Protein AF-A0A9W8N9W5-F1 (afdb_monomer_lite)

Organism: NCBI:txid114810

Sequence (173 aa):
MSYTADGTVVLGGDAATVVEGLRWKDEATDAEVALPEALTVDEAAALSQTWNPSWKAISLASPRIRFAVTKRIFQLTGQLVPDHQFESITTVQTLLHVLKKPPKPATLTQEIQKRHPELLDLPNVTVAPKRLTRGDKEVALGRFKLMQKEFKKRDIPAQGHGWTRKGKEMLEG

Radius of gyration: 31.52 Å; chains: 1; bounding box: 69×59×82 Å

Foldseek 3Di:
DDADPVR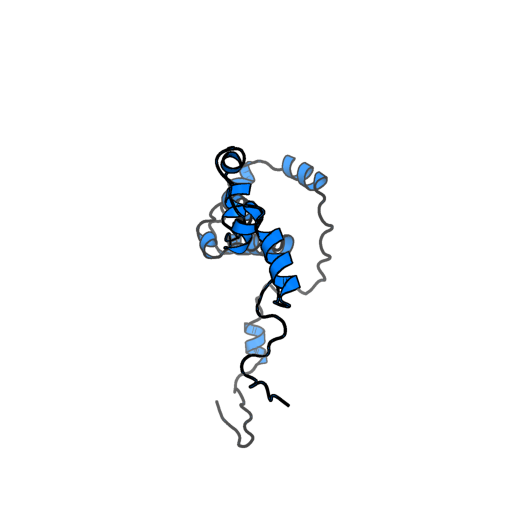DDDDPDDVVVVVVVVDDPPPPDPPVPPQPDPQDPVNVVVVVVVDDPCQQADFPQDLVSLVVVQVVCCVNPVDHDDPVCSNVRTTNNSVVVSRPDPPDDPDPVVVCVPPPVVQVVDPPHDDDPDDQDPLNVCVVVVVLVVVVVVCVVVVHDSDDRPPDDPDDDPPDD

Secondary structure (DSSP, 8-state):
-EE-TT--EE--S-HHHHHHHHS-TT--------------HHHHHHHHHHS-GGGGG-B--SHHHHHHHHHHHHHHH--PPPHHHHTT--BHHHHHHHHHSPPPPSSHHHHHHHH-THHHH-TT----SS---HHHHHHHTTTHHHHHHHHHHTT--SSTTTT--TT------

Structure (mmCIF, N/CA/C/O backbone):
data_AF-A0A9W8N9W5-F1
#
_entry.id   AF-A0A9W8N9W5-F1
#
loop_
_atom_site.group_PDB
_atom_site.id
_atom_site.type_symbol
_atom_site.label_atom_id
_atom_site.label_alt_id
_atom_site.label_comp_id
_atom_site.label_asym_id
_atom_site.label_entity_id
_atom_site.label_seq_id
_atom_site.pdbx_PDB_ins_code
_atom_site.Cartn_x
_atom_site.Cartn_y
_atom_site.Cartn_z
_atom_site.occupancy
_atom_site.B_iso_or_equiv
_atom_site.auth_seq_id
_atom_site.auth_comp_id
_atom_site.auth_asym_id
_atom_site.auth_atom_id
_atom_site.pdbx_PDB_model_num
ATOM 1 N N . MET A 1 1 ? -38.327 -35.180 0.225 1.00 47.47 1 MET A N 1
ATOM 2 C CA . MET A 1 1 ? -37.848 -34.851 -1.132 1.00 47.47 1 MET A CA 1
ATOM 3 C C . MET A 1 1 ? -38.451 -35.892 -2.055 1.00 47.47 1 MET A C 1
ATOM 5 O O . MET A 1 1 ? -38.119 -37.060 -1.908 1.00 47.47 1 MET A O 1
ATOM 9 N N . SER A 1 2 ? -39.419 -35.514 -2.882 1.00 50.72 2 SER A N 1
ATOM 10 C CA . SER A 1 2 ? -40.089 -36.429 -3.812 1.00 50.72 2 SER A CA 1
ATOM 11 C C . SER A 1 2 ? -39.942 -35.891 -5.230 1.00 50.72 2 SER A C 1
ATOM 13 O O . SER A 1 2 ? -40.068 -34.689 -5.458 1.00 50.72 2 SER A O 1
ATOM 15 N N . TYR A 1 3 ? -39.632 -36.788 -6.162 1.00 41.25 3 TYR A N 1
ATOM 16 C CA . TYR A 1 3 ? -39.513 -36.486 -7.584 1.00 41.25 3 TYR A CA 1
ATOM 17 C C . TYR A 1 3 ? -40.835 -36.829 -8.266 1.00 41.25 3 TYR A C 1
ATOM 19 O O . TYR A 1 3 ? -41.374 -37.915 -8.047 1.00 41.25 3 TYR A O 1
ATOM 27 N N . THR A 1 4 ? -41.352 -35.918 -9.084 1.00 61.84 4 THR A N 1
ATOM 28 C CA . THR A 1 4 ? -42.407 -36.250 -10.051 1.00 61.84 4 THR A CA 1
ATOM 29 C C . THR A 1 4 ? -41.767 -36.546 -11.409 1.00 61.84 4 THR A C 1
ATOM 31 O O . THR A 1 4 ? -40.634 -36.130 -11.666 1.00 61.84 4 THR A O 1
ATOM 34 N N . ALA A 1 5 ? -42.460 -37.318 -12.251 1.00 55.81 5 ALA A N 1
ATOM 35 C CA . ALA A 1 5 ? -41.937 -37.872 -13.506 1.00 55.81 5 ALA A CA 1
ATOM 36 C C . ALA A 1 5 ? -41.445 -36.818 -14.526 1.00 55.81 5 ALA A C 1
ATOM 38 O O . ALA A 1 5 ? -40.729 -37.177 -15.455 1.00 55.81 5 ALA A O 1
ATOM 39 N N . ASP A 1 6 ? -41.743 -35.535 -14.303 1.00 62.66 6 ASP A N 1
ATOM 40 C CA . ASP A 1 6 ? -41.317 -34.403 -15.137 1.00 62.66 6 ASP A CA 1
ATOM 41 C C . ASP A 1 6 ? -40.036 -33.703 -14.634 1.00 62.66 6 ASP A C 1
ATOM 43 O O . ASP A 1 6 ? -39.674 -32.628 -15.107 1.00 62.66 6 ASP A O 1
ATOM 47 N N . GLY A 1 7 ? -39.325 -34.284 -13.660 1.00 62.88 7 GLY A N 1
ATOM 48 C CA . GLY A 1 7 ? -38.029 -33.768 -13.193 1.00 62.88 7 GLY A CA 1
ATOM 49 C C . GLY A 1 7 ? -38.108 -32.495 -12.339 1.00 62.88 7 GLY A C 1
ATOM 50 O O . GLY A 1 7 ? -37.077 -31.920 -11.990 1.00 62.88 7 GLY A O 1
ATOM 51 N N . THR A 1 8 ? -39.308 -32.060 -11.954 1.00 57.62 8 THR A N 1
ATOM 52 C CA . THR A 1 8 ? -39.513 -30.944 -11.026 1.00 57.62 8 THR A CA 1
ATOM 53 C C . THR A 1 8 ? -39.368 -31.415 -9.577 1.00 57.62 8 THR A C 1
ATOM 55 O O . THR A 1 8 ? -40.049 -32.332 -9.106 1.00 57.62 8 THR A O 1
ATOM 58 N N . VAL A 1 9 ? -38.435 -30.788 -8.855 1.00 55.12 9 VAL A N 1
ATOM 59 C CA . VAL A 1 9 ? -38.173 -31.056 -7.436 1.00 55.12 9 VAL A CA 1
ATOM 60 C C . VAL A 1 9 ? -39.093 -30.179 -6.595 1.00 55.12 9 VAL A C 1
ATOM 62 O O . VAL A 1 9 ? -38.913 -28.965 -6.532 1.00 55.12 9 VAL A O 1
ATOM 65 N N . VAL A 1 10 ? -40.069 -30.795 -5.926 1.00 61.00 10 VAL A N 1
ATOM 66 C CA . VAL A 1 10 ? -40.948 -30.103 -4.975 1.00 61.00 10 VAL A CA 1
ATOM 67 C C . VAL A 1 10 ? -40.368 -30.267 -3.569 1.00 61.00 10 VAL A C 1
ATOM 69 O O . VAL A 1 10 ? -40.299 -31.369 -3.016 1.00 61.00 10 VAL A O 1
ATOM 72 N N . LEU A 1 11 ? -39.904 -29.160 -2.988 1.00 62.59 11 LEU A N 1
ATOM 73 C CA . LEU A 1 11 ? -39.495 -29.099 -1.586 1.00 62.59 11 LEU A CA 1
ATOM 74 C C . LEU A 1 11 ? -40.760 -28.939 -0.730 1.00 62.59 11 LEU A C 1
ATOM 76 O O . LEU A 1 11 ? -41.458 -27.940 -0.838 1.00 62.59 11 LEU A O 1
ATOM 80 N N . GLY A 1 12 ? -41.072 -29.937 0.101 1.00 61.34 12 GLY A N 1
ATOM 81 C CA . GLY A 1 12 ? -42.282 -29.989 0.939 1.00 61.34 12 GLY A CA 1
ATOM 82 C C . GLY A 1 12 ? -42.252 -29.084 2.175 1.00 61.34 12 GLY A C 1
ATOM 83 O O . GLY A 1 12 ? -42.702 -29.502 3.236 1.00 61.34 12 GLY A O 1
ATOM 84 N N . GLY A 1 13 ? -41.673 -27.890 2.061 1.00 67.12 13 GLY A N 1
ATOM 85 C CA . GLY A 1 13 ? -41.654 -26.877 3.112 1.00 67.12 13 GLY A CA 1
ATOM 86 C C . GLY A 1 13 ? -42.248 -25.576 2.591 1.00 67.12 13 GLY A C 1
ATOM 87 O O . GLY A 1 13 ? -42.049 -25.232 1.427 1.00 67.12 13 GLY A O 1
ATOM 88 N N . ASP A 1 14 ? -42.979 -24.863 3.445 1.00 71.06 14 ASP A N 1
ATOM 89 C CA . ASP A 1 14 ? -43.516 -23.550 3.105 1.00 71.06 14 ASP A CA 1
ATOM 90 C C . ASP A 1 14 ? -42.360 -22.555 2.946 1.00 71.06 14 ASP A C 1
ATOM 92 O O . ASP A 1 14 ? -41.788 -22.061 3.923 1.00 71.06 14 ASP A O 1
ATOM 96 N N . ALA A 1 15 ? -41.983 -22.299 1.694 1.00 68.25 15 ALA A N 1
ATOM 97 C CA . ALA A 1 15 ? -40.893 -21.402 1.343 1.00 68.25 15 ALA A CA 1
ATOM 98 C C . ALA A 1 15 ? -41.088 -20.002 1.943 1.00 68.25 15 ALA A C 1
ATOM 100 O O . ALA A 1 15 ? -40.098 -19.358 2.285 1.00 68.25 15 ALA A O 1
ATOM 101 N N . ALA A 1 16 ? -42.336 -19.560 2.143 1.00 73.12 16 ALA A N 1
ATOM 102 C CA . ALA A 1 16 ? -42.629 -18.268 2.750 1.00 73.12 16 ALA A CA 1
ATOM 103 C C . ALA A 1 16 ? -42.115 -18.200 4.196 1.00 73.12 16 ALA A C 1
ATOM 105 O O . ALA A 1 16 ? -41.419 -17.255 4.554 1.00 73.12 16 ALA A O 1
ATOM 106 N N . THR A 1 17 ? -42.343 -19.246 4.996 1.00 73.88 17 THR A N 1
ATOM 107 C CA . THR A 1 17 ? -41.874 -19.300 6.394 1.00 73.88 17 THR A CA 1
ATOM 108 C C . THR A 1 17 ? -40.353 -19.339 6.520 1.00 73.88 17 THR A C 1
ATOM 110 O O . THR A 1 17 ? -39.790 -18.746 7.439 1.00 73.88 17 THR A O 1
ATOM 113 N N . VAL A 1 18 ? -39.662 -19.999 5.586 1.00 70.62 18 VAL A N 1
ATOM 114 C CA . VAL A 1 18 ? -38.191 -20.048 5.568 1.00 70.62 18 VAL A CA 1
ATOM 115 C C . VAL A 1 18 ? -37.618 -18.688 5.177 1.00 70.62 18 VAL A C 1
ATOM 117 O O . VAL A 1 18 ? -36.665 -18.224 5.798 1.00 70.62 18 VAL A O 1
ATOM 120 N N . VAL A 1 19 ? -38.223 -18.023 4.190 1.00 74.69 19 VAL A N 1
ATOM 121 C CA . VAL A 1 19 ? -37.858 -16.657 3.784 1.00 74.69 19 VAL A CA 1
ATOM 122 C C . VAL A 1 19 ? -38.111 -15.665 4.921 1.00 74.69 19 VAL A C 1
ATOM 124 O O . VAL A 1 19 ? -37.291 -14.783 5.163 1.00 74.69 19 VAL A O 1
ATOM 127 N N . GLU A 1 20 ? -39.193 -15.839 5.673 1.00 72.25 20 GLU A N 1
ATOM 128 C CA . GLU A 1 20 ? -39.528 -14.988 6.812 1.00 72.25 20 GLU A CA 1
ATOM 129 C C . GLU A 1 20 ? -38.623 -15.241 8.029 1.00 72.25 20 GLU A C 1
ATOM 131 O O . GLU A 1 20 ? -38.230 -14.297 8.707 1.00 72.25 20 GLU A O 1
ATOM 136 N N . GLY A 1 21 ? -38.180 -16.482 8.254 1.00 72.50 21 GLY A N 1
ATOM 137 C CA . GLY A 1 21 ? -37.159 -16.807 9.259 1.00 72.50 21 GLY A CA 1
ATOM 138 C C . GLY A 1 21 ? -35.744 -16.335 8.893 1.00 72.50 21 GLY A C 1
ATOM 139 O O . GLY A 1 21 ? -34.912 -16.143 9.780 1.00 72.50 21 GLY A O 1
ATOM 140 N N . LEU A 1 22 ? -35.468 -16.128 7.600 1.00 69.19 22 LEU A N 1
ATOM 141 C CA . LEU A 1 22 ? -34.217 -15.550 7.095 1.00 69.19 22 LEU A CA 1
ATOM 142 C C . LEU A 1 22 ? -34.199 -14.015 7.163 1.00 69.19 22 LEU A C 1
ATOM 144 O O . LEU A 1 22 ? -33.124 -13.420 7.053 1.00 69.19 22 LEU A O 1
ATOM 148 N N . ARG A 1 23 ? -35.352 -13.366 7.375 1.00 62.00 23 ARG A N 1
ATOM 149 C CA . ARG A 1 23 ? -35.418 -11.919 7.598 1.00 62.00 23 ARG A CA 1
ATOM 150 C C . ARG A 1 23 ? -34.902 -11.582 8.991 1.00 62.00 23 ARG A C 1
ATOM 152 O O . ARG A 1 23 ? -35.501 -11.901 10.017 1.00 62.00 23 ARG A O 1
ATOM 159 N N . TRP A 1 24 ? -33.754 -10.914 9.028 1.00 62.09 24 TRP A N 1
ATOM 160 C CA . TRP A 1 24 ? -33.182 -10.391 10.261 1.00 62.09 24 TRP A CA 1
ATOM 161 C C . TRP A 1 24 ? -34.101 -9.295 10.818 1.00 62.09 24 TRP A C 1
ATOM 163 O O . TRP A 1 24 ? -34.472 -8.372 10.102 1.00 62.09 24 TRP A O 1
ATOM 173 N N . LYS A 1 25 ? -34.437 -9.361 12.112 1.00 54.31 25 LYS A N 1
ATOM 174 C CA . LYS A 1 25 ? -35.434 -8.503 12.794 1.00 54.31 25 LYS A CA 1
ATOM 175 C C . LYS A 1 25 ? -35.125 -6.987 12.808 1.00 54.31 25 LYS A C 1
ATOM 177 O O . LYS A 1 25 ? -35.936 -6.214 13.302 1.00 54.31 25 LYS A O 1
ATOM 182 N N . ASP A 1 26 ? -33.995 -6.573 12.238 1.00 54.59 26 ASP A N 1
ATOM 183 C CA . ASP A 1 26 ? -33.576 -5.172 12.085 1.00 54.59 26 ASP A CA 1
ATOM 184 C C . ASP A 1 26 ? -33.647 -4.690 10.622 1.00 54.59 26 ASP A C 1
ATOM 186 O O . ASP A 1 26 ? -33.026 -3.684 10.277 1.00 54.59 26 ASP A O 1
ATOM 190 N N . GLU A 1 27 ? -34.397 -5.370 9.747 1.00 45.44 27 GLU A N 1
ATOM 191 C CA . GLU A 1 27 ? -34.915 -4.756 8.514 1.00 45.44 27 GLU A CA 1
ATOM 192 C C . GLU A 1 27 ? -35.979 -3.712 8.905 1.00 45.44 27 GLU A C 1
ATOM 194 O O . GLU A 1 27 ? -37.183 -3.864 8.701 1.00 45.44 27 GLU A O 1
ATOM 199 N N . ALA A 1 28 ? -35.525 -2.633 9.548 1.00 44.44 28 ALA A N 1
ATOM 200 C CA . ALA A 1 28 ? -36.234 -1.375 9.487 1.00 44.44 28 ALA A CA 1
ATOM 201 C C . ALA A 1 28 ? -36.350 -1.048 7.998 1.00 44.44 28 ALA A C 1
ATOM 203 O O . ALA A 1 28 ? -35.327 -0.885 7.337 1.00 44.44 28 ALA A O 1
ATOM 204 N N . THR A 1 29 ? -37.593 -1.070 7.509 1.00 39.31 29 THR A N 1
ATOM 205 C CA . THR A 1 29 ? -38.104 -0.395 6.312 1.00 39.31 29 THR A CA 1
ATOM 206 C C . THR A 1 29 ? -37.030 0.343 5.525 1.00 39.31 29 THR A C 1
ATOM 208 O O . THR A 1 29 ? -36.439 1.277 6.073 1.00 39.31 29 THR A O 1
ATOM 211 N N . ASP A 1 30 ? -36.860 -0.024 4.252 1.00 40.59 30 ASP A N 1
ATOM 212 C CA . ASP A 1 30 ? -36.164 0.749 3.219 1.00 40.59 30 ASP A CA 1
ATOM 213 C C . ASP A 1 30 ? -36.800 2.148 3.081 1.00 40.59 30 ASP A C 1
ATOM 215 O O . ASP A 1 30 ? -37.469 2.483 2.108 1.00 40.59 30 ASP A O 1
ATOM 219 N N . ALA A 1 31 ? -36.640 2.984 4.100 1.00 40.84 31 ALA A N 1
ATOM 220 C CA . ALA A 1 31 ? -36.620 4.411 3.934 1.00 40.84 31 ALA A CA 1
ATOM 221 C C . ALA A 1 31 ? -35.339 4.664 3.155 1.00 40.84 31 ALA A C 1
ATOM 223 O O . ALA A 1 31 ? -34.259 4.302 3.624 1.00 40.84 31 ALA A O 1
ATOM 224 N N . GLU A 1 32 ? -35.466 5.226 1.957 1.00 41.88 32 GLU A N 1
ATOM 225 C CA . GLU A 1 32 ? -34.359 5.804 1.209 1.00 41.88 32 GLU A CA 1
ATOM 226 C C . GLU A 1 32 ? -33.564 6.703 2.162 1.00 41.88 32 GLU A C 1
ATOM 228 O O . GLU A 1 32 ? -33.924 7.850 2.431 1.00 41.88 32 GLU A O 1
ATOM 233 N N . VAL A 1 33 ? -32.503 6.154 2.756 1.00 45.56 33 VAL A N 1
ATOM 234 C CA . VAL A 1 33 ? -31.590 6.923 3.586 1.00 45.56 33 VAL A CA 1
ATOM 235 C C . VAL A 1 33 ? -30.814 7.756 2.590 1.00 45.56 33 VAL A C 1
ATOM 237 O O . VAL A 1 33 ? -29.842 7.279 2.003 1.00 45.56 33 VAL A O 1
ATOM 240 N N . ALA A 1 34 ? -31.302 8.975 2.357 1.00 43.41 34 ALA A N 1
ATOM 241 C CA . ALA A 1 34 ? -30.566 10.027 1.684 1.00 43.41 34 ALA A CA 1
ATOM 242 C C . ALA A 1 34 ? -29.114 9.946 2.163 1.00 43.41 34 ALA A C 1
ATOM 244 O O . ALA A 1 34 ? -28.845 10.018 3.369 1.00 43.41 34 ALA A O 1
ATOM 245 N N . LEU A 1 35 ? -28.200 9.672 1.227 1.00 49.69 35 LEU A N 1
ATOM 246 C CA . LEU A 1 35 ? -26.776 9.611 1.526 1.00 49.69 35 LEU A CA 1
ATOM 247 C C . LEU A 1 35 ? -26.431 10.910 2.262 1.00 49.69 35 LEU A C 1
ATOM 249 O O . LEU A 1 35 ? -26.769 11.979 1.748 1.00 49.69 35 LEU A O 1
ATOM 253 N N . PRO A 1 36 ? -25.841 10.841 3.468 1.00 57.81 36 PRO A N 1
ATOM 254 C CA . PRO A 1 36 ? -25.501 12.049 4.196 1.00 57.81 36 PRO A CA 1
ATOM 255 C C . PRO A 1 36 ? -24.613 12.906 3.297 1.00 57.81 36 PRO A C 1
ATOM 257 O O . PRO A 1 36 ? -23.711 12.372 2.642 1.00 57.81 36 PRO A O 1
ATOM 260 N N . GLU A 1 37 ? -24.892 14.211 3.247 1.00 63.47 37 GLU A N 1
ATOM 261 C CA . GLU A 1 37 ? -24.010 15.182 2.605 1.00 63.47 37 GLU A CA 1
ATOM 262 C C . GLU A 1 37 ? -22.574 14.876 3.037 1.00 63.47 37 GLU A C 1
ATOM 264 O O . GLU A 1 37 ? -22.290 14.674 4.222 1.00 63.47 37 GLU A O 1
ATOM 269 N N . ALA A 1 38 ? -21.690 14.704 2.055 1.00 72.94 38 ALA A N 1
ATOM 270 C CA . ALA A 1 38 ? -20.322 14.300 2.316 1.00 72.94 38 ALA A CA 1
ATOM 271 C C . ALA A 1 38 ? -19.662 15.360 3.206 1.00 72.94 38 ALA A C 1
ATOM 273 O O . ALA A 1 38 ? -19.448 16.488 2.769 1.00 72.94 38 ALA A O 1
ATOM 274 N N . LEU A 1 39 ? -19.358 14.981 4.449 1.00 84.00 39 LEU A N 1
ATOM 275 C CA . LEU A 1 39 ? -18.716 15.853 5.428 1.00 84.00 39 LEU A CA 1
ATOM 276 C C . LEU A 1 39 ? -17.415 16.409 4.836 1.00 84.00 39 LEU A C 1
ATOM 278 O O . LEU A 1 39 ? -16.551 15.637 4.401 1.00 84.00 39 LEU A O 1
ATOM 282 N N . THR A 1 40 ? -17.266 17.733 4.814 1.00 89.56 40 THR A N 1
ATOM 283 C CA . THR A 1 40 ? -16.044 18.352 4.285 1.00 89.56 40 THR A CA 1
ATOM 284 C C . THR A 1 40 ? -14.879 18.180 5.266 1.00 89.56 40 THR A C 1
ATOM 286 O O . THR A 1 40 ? -15.062 17.907 6.456 1.00 89.56 40 THR A O 1
ATOM 289 N N . VAL A 1 41 ? -13.639 18.309 4.778 1.00 88.38 41 VAL A N 1
ATOM 290 C CA . VAL A 1 41 ? -12.436 18.125 5.616 1.00 88.38 41 VAL A CA 1
ATOM 291 C C . VAL A 1 41 ? -12.387 19.151 6.754 1.00 88.38 41 VAL A C 1
ATOM 293 O O . VAL A 1 41 ? -12.013 18.804 7.876 1.00 88.38 41 VAL A O 1
ATOM 296 N N . ASP A 1 42 ? -12.814 20.384 6.482 1.00 89.06 42 ASP A N 1
ATOM 297 C CA . ASP A 1 42 ? -12.804 21.482 7.451 1.00 89.06 42 ASP A CA 1
ATOM 298 C C . ASP A 1 42 ? -13.855 21.275 8.552 1.00 89.06 42 ASP A C 1
ATOM 300 O O . ASP A 1 42 ? -13.560 21.431 9.740 1.00 89.06 42 ASP A O 1
ATOM 304 N N . GLU A 1 43 ? -15.055 20.820 8.184 1.00 90.12 43 GLU A N 1
ATOM 305 C CA . GLU A 1 43 ? -16.106 20.444 9.138 1.00 90.12 43 GLU A CA 1
ATOM 306 C C . GLU A 1 43 ? -15.681 19.261 10.015 1.00 90.12 43 GLU A C 1
ATOM 308 O O . GLU A 1 43 ? -15.858 19.285 11.236 1.00 90.12 43 GLU A O 1
ATOM 313 N N . ALA A 1 44 ? -15.057 18.239 9.420 1.00 87.88 44 ALA A N 1
ATOM 314 C CA . ALA A 1 44 ? -14.530 17.095 10.155 1.00 87.88 44 ALA A CA 1
ATOM 315 C C . ALA A 1 44 ? -13.439 17.509 11.157 1.00 87.88 44 ALA A C 1
ATOM 317 O O . ALA A 1 44 ? -13.406 17.011 12.289 1.00 87.88 44 ALA A O 1
ATOM 318 N N . ALA A 1 45 ? -12.564 18.442 10.769 1.00 87.94 45 ALA A N 1
ATOM 319 C CA . ALA A 1 45 ? -11.535 18.983 11.647 1.00 87.94 45 ALA A CA 1
ATOM 320 C C . ALA A 1 45 ? -12.153 19.743 12.830 1.00 87.94 45 ALA A C 1
ATOM 322 O O . ALA A 1 45 ? -11.766 19.484 13.972 1.00 87.94 45 ALA A O 1
ATOM 323 N N . ALA A 1 46 ? -13.150 20.599 12.583 1.00 91.00 46 ALA A N 1
ATOM 324 C CA . ALA A 1 46 ? -13.860 21.330 13.632 1.00 91.00 46 ALA A CA 1
ATOM 325 C C . ALA A 1 46 ? -14.561 20.380 14.618 1.00 91.00 46 ALA A C 1
ATOM 327 O O . ALA A 1 46 ? -14.371 20.493 15.830 1.00 91.00 46 ALA A O 1
ATOM 328 N N . LEU A 1 47 ? -15.288 19.375 14.117 1.00 88.56 47 LEU A N 1
ATOM 329 C CA . LEU A 1 47 ? -15.949 18.373 14.958 1.00 88.56 47 LEU A CA 1
ATOM 330 C C . LEU A 1 47 ? -14.947 17.580 15.802 1.00 88.56 47 LEU A C 1
ATOM 332 O O . LEU A 1 47 ? -15.186 17.360 16.989 1.00 88.56 47 LEU A O 1
ATOM 336 N N . SER A 1 48 ? -13.797 17.208 15.234 1.00 84.69 48 SER A N 1
ATOM 337 C CA . SER A 1 48 ? -12.785 16.431 15.956 1.00 84.69 48 SER A CA 1
ATOM 338 C C . SER A 1 48 ? -12.211 17.155 17.179 1.00 84.69 48 SER A C 1
ATOM 340 O O . SER A 1 48 ? -11.818 16.496 18.143 1.00 84.69 48 SER A O 1
ATOM 342 N N . GLN A 1 49 ? -12.198 18.493 17.165 1.00 88.88 49 GLN A N 1
ATOM 343 C CA . GLN A 1 49 ? -11.738 19.317 18.286 1.00 88.88 49 GLN A CA 1
ATOM 344 C C . GLN A 1 49 ? -12.762 19.380 19.424 1.00 88.88 49 GLN A C 1
ATOM 346 O O . GLN A 1 49 ? -12.381 19.542 20.580 1.00 88.88 49 GLN A O 1
ATOM 351 N N . THR A 1 50 ? -14.054 19.219 19.121 1.00 90.88 50 THR A N 1
ATOM 352 C CA . THR A 1 50 ? -15.117 19.249 20.139 1.00 90.88 50 THR A CA 1
ATOM 353 C C . THR A 1 50 ? -15.155 17.987 21.006 1.00 90.88 50 THR A C 1
ATOM 355 O O . THR A 1 50 ? -15.738 17.993 22.089 1.00 90.88 50 THR A O 1
ATOM 358 N N . TRP A 1 51 ? -14.541 16.888 20.556 1.00 88.94 51 TRP A N 1
ATOM 359 C CA . TRP A 1 51 ? -14.616 15.599 21.241 1.00 88.94 51 TRP A CA 1
ATOM 360 C C . TRP A 1 51 ? -13.499 15.433 22.276 1.00 88.94 51 TRP A C 1
ATOM 362 O O . TRP A 1 51 ? -12.320 15.632 21.987 1.00 88.94 51 TRP A O 1
ATOM 372 N N . ASN A 1 52 ? -13.847 14.967 23.479 1.00 90.38 52 ASN A N 1
ATOM 373 C CA . ASN A 1 52 ? -12.861 14.662 24.519 1.00 90.38 52 ASN A CA 1
ATOM 374 C C . ASN A 1 52 ? -12.016 13.429 24.133 1.00 90.38 52 ASN A C 1
ATOM 376 O O . ASN A 1 52 ? -12.605 12.374 23.905 1.00 90.38 52 ASN A O 1
ATOM 380 N N . PRO A 1 53 ? -10.667 13.485 24.141 1.00 88.38 53 PRO A N 1
ATOM 381 C CA . PRO A 1 53 ? -9.790 12.362 23.780 1.00 88.38 53 PRO A CA 1
ATOM 382 C C . PRO A 1 53 ? -10.102 11.005 24.439 1.00 88.38 53 PRO A C 1
ATOM 384 O O . PRO A 1 53 ? -9.730 9.969 23.881 1.00 88.38 53 PRO A O 1
ATOM 387 N N . SER A 1 54 ? -10.798 10.990 25.582 1.00 91.62 54 SER A N 1
ATOM 388 C CA . SER A 1 54 ? -11.255 9.780 26.276 1.00 91.62 54 SER A CA 1
ATOM 389 C C . SER A 1 54 ? -12.113 8.846 25.415 1.00 91.62 54 SER A C 1
ATOM 391 O O . SER A 1 54 ? -12.095 7.636 25.646 1.00 91.62 54 SER A O 1
ATOM 393 N N . TRP A 1 55 ? -12.796 9.349 24.376 1.00 91.00 55 TRP A N 1
ATOM 394 C CA . TRP A 1 55 ? -13.616 8.514 23.485 1.00 91.00 55 TRP A CA 1
ATOM 395 C C . TRP A 1 55 ? -12.805 7.414 22.781 1.00 91.00 55 TRP A C 1
ATOM 397 O O . TRP A 1 55 ? -13.325 6.342 22.473 1.00 91.00 55 TRP A O 1
ATOM 407 N N . LYS A 1 56 ? -11.500 7.638 22.579 1.00 90.81 56 LYS A N 1
ATOM 408 C CA . LYS A 1 56 ? -10.594 6.651 21.977 1.00 90.81 56 LYS A CA 1
ATOM 409 C C . LYS A 1 56 ? -10.356 5.441 22.878 1.00 90.81 56 LYS A C 1
ATOM 411 O O . LYS A 1 56 ? -10.017 4.384 22.355 1.00 90.81 56 LYS A O 1
ATOM 416 N N . ALA A 1 57 ? -10.535 5.588 24.192 1.00 92.56 57 ALA A N 1
ATOM 417 C CA . ALA A 1 57 ? -10.338 4.535 25.186 1.00 92.56 57 ALA A CA 1
ATOM 418 C C . ALA A 1 57 ? -11.603 3.696 25.446 1.00 92.56 57 ALA A C 1
ATOM 420 O O . ALA A 1 57 ? -11.552 2.742 26.221 1.00 92.56 57 ALA A O 1
ATOM 421 N N . ILE A 1 58 ? -12.732 4.019 24.803 1.00 92.19 58 ILE A N 1
ATOM 422 C CA . ILE A 1 58 ? -13.977 3.255 24.943 1.00 92.19 58 ILE A CA 1
ATOM 423 C C . ILE A 1 58 ? -13.753 1.814 24.465 1.00 92.19 58 ILE A C 1
ATOM 425 O O . ILE A 1 58 ? -13.218 1.573 23.376 1.00 92.19 58 ILE A O 1
ATOM 429 N N . SER A 1 59 ? -14.173 0.854 25.291 1.00 92.31 59 SER A N 1
ATOM 430 C CA . SER A 1 59 ? -14.046 -0.570 24.990 1.00 92.31 59 SER A CA 1
ATOM 431 C C . SER A 1 59 ? -15.089 -1.029 23.968 1.00 92.31 59 SER A C 1
ATOM 433 O O . SER A 1 59 ? -16.275 -0.723 24.075 1.00 92.31 59 SER A O 1
ATOM 435 N N . LEU A 1 60 ? -14.632 -1.821 23.001 1.00 91.38 60 LEU A N 1
ATOM 436 C CA . LEU A 1 60 ? -15.420 -2.549 22.008 1.00 91.38 60 LEU A CA 1
ATOM 437 C C . LEU A 1 60 ? -15.369 -4.068 22.262 1.00 91.38 60 LEU A C 1
ATOM 439 O O . LEU A 1 60 ? -15.501 -4.853 21.330 1.00 91.38 60 LEU A O 1
ATOM 443 N N . ALA A 1 61 ? -15.168 -4.497 23.514 1.00 88.12 61 ALA A N 1
ATOM 444 C CA . ALA A 1 61 ? -15.018 -5.913 23.865 1.00 88.12 61 ALA A CA 1
ATOM 445 C C . ALA A 1 61 ? -16.256 -6.772 23.540 1.00 88.12 61 ALA A C 1
ATOM 447 O O . ALA A 1 61 ? -16.129 -7.969 23.300 1.00 88.12 61 ALA A O 1
ATOM 448 N N . SER A 1 62 ? -17.456 -6.181 23.512 1.00 92.06 62 SER A N 1
ATOM 449 C CA . SER A 1 62 ? -18.675 -6.899 23.125 1.00 92.06 62 SER A CA 1
ATOM 450 C C . SER A 1 62 ? -18.708 -7.150 21.609 1.00 92.06 62 SER A C 1
ATOM 452 O O . SER A 1 62 ? -18.756 -6.178 20.844 1.00 92.06 62 SER A O 1
ATOM 454 N N . PRO A 1 63 ? -18.789 -8.415 21.142 1.00 90.69 63 PRO A N 1
ATOM 455 C CA . PRO A 1 63 ? -18.798 -8.736 19.713 1.00 90.69 63 PRO A CA 1
ATOM 456 C C . PRO A 1 63 ? -19.949 -8.081 18.942 1.00 90.69 63 PRO A C 1
ATOM 458 O O . PRO A 1 63 ? -19.770 -7.680 17.794 1.00 90.69 63 PRO A O 1
ATOM 461 N N . ARG A 1 64 ? -21.118 -7.916 19.582 1.00 92.06 64 ARG A N 1
ATOM 462 C CA . ARG A 1 64 ? -22.294 -7.266 18.977 1.00 92.06 64 ARG A CA 1
ATOM 463 C C . ARG A 1 64 ? -22.036 -5.789 18.679 1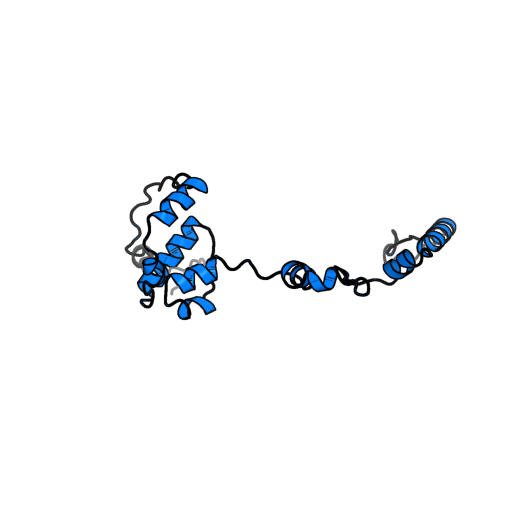.00 92.06 64 ARG A C 1
ATOM 465 O O . ARG A 1 64 ? -22.320 -5.331 17.577 1.00 92.06 64 ARG A O 1
ATOM 472 N N . ILE A 1 65 ? -21.468 -5.061 19.642 1.00 92.06 65 ILE A N 1
ATOM 473 C CA . ILE A 1 65 ? -21.149 -3.633 19.489 1.00 92.06 65 ILE A CA 1
ATOM 474 C C . ILE A 1 65 ? -20.028 -3.467 18.464 1.00 92.06 65 ILE A C 1
ATOM 476 O O . ILE A 1 65 ? -20.136 -2.647 17.555 1.00 92.06 65 ILE A O 1
ATOM 480 N N . ARG A 1 66 ? -18.982 -4.294 18.558 1.00 92.25 66 ARG A N 1
ATOM 481 C CA . ARG A 1 66 ? -17.867 -4.300 17.607 1.00 92.25 66 ARG A CA 1
ATOM 482 C C . ARG A 1 66 ? -18.348 -4.522 16.174 1.00 92.25 66 ARG A C 1
ATOM 484 O O . ARG A 1 66 ? -17.934 -3.792 15.275 1.00 92.25 66 ARG A O 1
ATOM 491 N N . PHE A 1 67 ? -19.265 -5.468 15.963 1.00 91.81 67 PHE A N 1
ATOM 492 C CA . PHE A 1 67 ? -19.867 -5.732 14.656 1.00 91.81 67 PHE A CA 1
ATOM 493 C C . PHE A 1 67 ? -20.722 -4.562 14.164 1.00 91.81 67 PHE A C 1
ATOM 495 O O . PHE A 1 67 ? -20.543 -4.109 13.039 1.00 91.81 67 PHE A O 1
ATOM 502 N N . ALA A 1 68 ? -21.607 -4.020 15.003 1.00 93.94 68 ALA A N 1
ATOM 503 C CA . ALA A 1 68 ? -22.456 -2.893 14.620 1.00 93.94 68 ALA A CA 1
ATOM 504 C C . ALA A 1 68 ? -21.633 -1.658 14.209 1.00 93.94 68 ALA A C 1
ATOM 506 O O . ALA A 1 68 ? -21.899 -1.044 13.175 1.00 93.94 68 ALA A O 1
ATOM 507 N N . VAL A 1 69 ? -20.589 -1.333 14.978 1.00 93.50 69 VAL A N 1
ATOM 508 C CA . VAL A 1 69 ? -19.699 -0.196 14.702 1.00 93.50 69 VAL A CA 1
ATOM 509 C C . VAL A 1 69 ? -18.902 -0.418 13.418 1.00 93.50 69 VAL A C 1
ATOM 511 O O . VAL A 1 69 ? -18.899 0.444 12.542 1.00 93.50 69 VAL A O 1
ATOM 514 N N . THR A 1 70 ? -18.254 -1.574 13.266 1.00 93.38 70 THR A N 1
ATOM 515 C CA . THR A 1 70 ? -17.473 -1.886 12.054 1.00 93.38 70 THR A CA 1
ATOM 516 C C . THR A 1 70 ? -18.348 -1.960 10.804 1.00 93.38 70 THR A C 1
ATOM 518 O O . THR A 1 70 ? -17.955 -1.424 9.770 1.00 93.38 70 THR A O 1
ATOM 521 N N . LYS A 1 71 ? -19.565 -2.514 10.902 1.00 93.94 71 LYS A N 1
ATOM 522 C CA . LYS A 1 71 ? -20.565 -2.502 9.825 1.00 93.94 71 LYS A CA 1
ATOM 523 C C . LYS A 1 71 ? -20.929 -1.075 9.423 1.00 93.94 71 LYS A C 1
ATOM 525 O O . LYS A 1 71 ? -20.935 -0.768 8.234 1.00 93.94 71 LYS A O 1
ATOM 530 N N . ARG A 1 72 ? -21.205 -0.190 10.388 1.00 94.00 72 ARG A N 1
ATOM 531 C CA . ARG A 1 72 ? -21.552 1.207 10.084 1.00 94.00 72 ARG A CA 1
ATOM 532 C C . ARG A 1 72 ? -20.390 1.952 9.435 1.00 94.00 72 ARG A C 1
ATOM 534 O O . ARG A 1 72 ? -20.607 2.698 8.487 1.00 94.00 72 ARG A O 1
ATOM 541 N N . ILE A 1 73 ? -19.166 1.722 9.905 1.00 93.12 73 ILE A N 1
ATOM 542 C CA . ILE A 1 73 ? -17.963 2.292 9.290 1.00 93.12 73 ILE A CA 1
ATOM 543 C C . ILE A 1 73 ? -17.826 1.803 7.849 1.00 93.12 73 ILE A C 1
ATOM 545 O O . ILE A 1 73 ? -17.669 2.629 6.960 1.00 93.12 73 ILE A O 1
ATOM 549 N N . PHE A 1 74 ? -17.965 0.499 7.600 1.00 92.94 74 PHE A N 1
ATOM 550 C CA . PHE A 1 74 ? -17.910 -0.060 6.249 1.00 92.94 74 PHE A CA 1
ATOM 551 C C . PHE A 1 74 ? -18.970 0.550 5.320 1.00 92.94 74 PHE A C 1
ATOM 553 O O . PHE A 1 74 ? -18.655 0.896 4.189 1.00 92.94 74 PHE A O 1
ATOM 560 N N . GLN A 1 75 ? -20.200 0.752 5.797 1.00 93.62 75 GLN A N 1
ATOM 561 C CA . GLN A 1 75 ? -21.252 1.413 5.015 1.00 93.62 75 GLN A CA 1
ATOM 562 C C . GLN A 1 75 ? -20.914 2.868 4.662 1.00 93.62 75 GLN A C 1
ATOM 564 O O . GLN A 1 75 ? -21.274 3.326 3.583 1.00 93.62 75 GLN A O 1
ATOM 569 N N . LEU A 1 76 ? -20.253 3.596 5.568 1.00 91.69 76 LEU A N 1
ATOM 570 C CA . LEU A 1 76 ? -19.915 5.008 5.371 1.00 91.69 76 LEU A CA 1
ATOM 571 C C . LEU A 1 76 ? -18.633 5.213 4.552 1.00 91.69 76 LEU A C 1
ATOM 573 O O . LEU A 1 76 ? -18.543 6.180 3.805 1.00 91.69 76 LEU A O 1
ATOM 577 N N . THR A 1 77 ? -17.630 4.344 4.705 1.00 89.94 77 THR A N 1
ATOM 578 C CA . THR A 1 77 ? -16.287 4.543 4.128 1.00 89.94 77 THR A CA 1
ATOM 579 C C . THR A 1 77 ? -15.903 3.513 3.068 1.00 89.94 77 THR A C 1
ATOM 581 O O . THR A 1 77 ? -14.913 3.705 2.364 1.00 89.94 77 THR A O 1
ATOM 584 N N . GLY A 1 78 ? -16.621 2.392 2.978 1.00 90.50 78 GLY A N 1
ATOM 585 C CA . GLY A 1 78 ? -16.263 1.246 2.138 1.00 90.50 78 GLY A CA 1
ATOM 586 C C . GLY A 1 78 ? -15.042 0.454 2.625 1.00 90.50 78 GLY A C 1
ATOM 587 O O . GLY A 1 78 ? -14.605 -0.474 1.944 1.00 90.50 78 GLY A O 1
ATOM 588 N N . GLN A 1 79 ? -14.461 0.788 3.783 1.00 89.94 79 GLN A N 1
ATOM 589 C CA . GLN A 1 79 ? -13.263 0.118 4.299 1.00 89.94 79 GLN A CA 1
ATOM 590 C C . GLN A 1 79 ? -13.624 -1.108 5.140 1.00 89.94 79 GLN A C 1
ATOM 592 O O . GLN A 1 79 ? -14.203 -0.990 6.221 1.00 89.94 79 GLN A O 1
ATOM 597 N N . LEU A 1 80 ? -13.263 -2.295 4.648 1.00 89.81 80 LEU A N 1
ATOM 598 C CA . LEU A 1 80 ? -13.491 -3.558 5.347 1.00 89.81 80 LEU A CA 1
ATOM 599 C C . LEU A 1 80 ? -12.379 -3.829 6.369 1.00 89.81 80 LEU A C 1
ATOM 601 O O . LEU A 1 80 ? -11.191 -3.774 6.044 1.00 89.81 80 LEU A O 1
ATOM 605 N N . VAL A 1 81 ? -12.769 -4.191 7.590 1.00 90.62 81 VAL A N 1
ATOM 606 C CA . VAL A 1 81 ? -11.847 -4.701 8.611 1.00 90.62 81 VAL A CA 1
ATOM 607 C C . VAL A 1 81 ? -11.650 -6.206 8.388 1.00 90.62 81 VAL A C 1
ATOM 609 O O . VAL A 1 81 ? -12.641 -6.930 8.386 1.00 90.62 81 VAL A O 1
ATOM 612 N N . PRO A 1 82 ? -10.412 -6.705 8.221 1.00 89.44 82 PRO A N 1
ATOM 613 C CA . PRO A 1 82 ? -10.172 -8.136 8.049 1.00 89.44 82 PRO A CA 1
ATOM 614 C C . PRO A 1 82 ? -10.544 -8.959 9.292 1.00 89.44 82 PRO A C 1
ATOM 616 O O . PRO A 1 82 ? -10.140 -8.613 10.403 1.00 89.44 82 PRO A O 1
ATOM 619 N N . ASP A 1 83 ? -11.193 -10.109 9.098 1.00 89.75 83 ASP A N 1
ATOM 620 C CA . ASP A 1 83 ? -11.688 -10.977 10.183 1.00 89.75 83 ASP A CA 1
ATOM 621 C C . ASP A 1 83 ? -10.605 -11.398 11.186 1.00 89.75 83 ASP A C 1
ATOM 623 O O . ASP A 1 83 ? -10.828 -11.383 12.394 1.00 89.75 83 ASP A O 1
ATOM 627 N N . HIS A 1 84 ? -9.389 -11.694 10.712 1.00 89.50 84 HIS A N 1
ATOM 628 C CA . HIS A 1 84 ? -8.266 -12.072 11.582 1.00 89.50 84 HIS A CA 1
ATOM 629 C C . HIS A 1 84 ? -7.850 -10.963 12.566 1.00 89.50 84 HIS A C 1
ATOM 631 O O . HIS A 1 84 ? -7.203 -11.245 13.571 1.00 89.50 84 HIS A O 1
ATOM 637 N N . GLN A 1 85 ? -8.200 -9.704 12.285 1.00 88.75 85 GLN A N 1
ATOM 638 C CA . GLN A 1 85 ? -7.944 -8.562 13.168 1.00 88.75 85 GLN A CA 1
ATOM 639 C C . GLN A 1 85 ? -9.147 -8.245 14.050 1.00 88.75 85 GLN A C 1
ATOM 641 O O . GLN A 1 85 ? -8.994 -7.526 15.035 1.00 88.75 85 GLN A O 1
ATOM 646 N N . PHE A 1 86 ? -10.326 -8.786 13.740 1.00 88.31 86 PHE A N 1
ATOM 647 C CA . PHE A 1 86 ? -11.561 -8.441 14.428 1.00 88.31 86 PHE A CA 1
ATOM 648 C C . PHE A 1 86 ? -11.480 -8.728 15.927 1.00 88.31 86 PHE A C 1
ATOM 650 O O . PHE A 1 86 ? -11.840 -7.873 16.730 1.00 88.31 86 PHE A O 1
ATOM 657 N N . GLU A 1 87 ? -10.917 -9.878 16.308 1.00 89.19 87 GLU A N 1
ATOM 658 C CA . GLU A 1 87 ? -10.764 -10.252 17.716 1.00 89.19 87 GLU A CA 1
ATOM 659 C C . GLU A 1 87 ? -9.757 -9.367 18.461 1.00 89.19 87 GLU A C 1
ATOM 661 O O . GLU A 1 87 ? -9.957 -9.039 19.627 1.00 89.19 87 GLU A O 1
ATOM 666 N N . SER A 1 88 ? -8.715 -8.901 17.765 1.00 89.69 88 SER A N 1
ATOM 667 C CA . SER A 1 88 ? -7.692 -8.023 18.348 1.00 89.69 88 SER A CA 1
ATOM 668 C C . SER A 1 88 ? -8.186 -6.598 18.629 1.00 89.69 88 SER A C 1
ATOM 670 O O . SER A 1 88 ? -7.538 -5.850 19.360 1.00 89.69 88 SER A O 1
ATOM 672 N N . ILE A 1 89 ? -9.332 -6.208 18.061 1.00 91.88 89 ILE A N 1
ATOM 673 C CA . ILE A 1 89 ? -9.918 -4.880 18.239 1.00 91.88 89 ILE A CA 1
ATOM 674 C C . ILE A 1 89 ? -10.763 -4.878 19.514 1.00 91.88 89 ILE A C 1
ATOM 676 O O . ILE A 1 89 ? -11.916 -5.311 19.522 1.00 91.88 89 ILE A O 1
ATOM 680 N N . THR A 1 90 ? -10.181 -4.372 20.598 1.00 92.62 90 THR A N 1
ATOM 681 C CA . THR A 1 90 ? -10.822 -4.270 21.921 1.00 92.62 90 THR A CA 1
ATOM 682 C C . THR A 1 90 ? -11.195 -2.841 22.300 1.00 92.62 90 THR A C 1
ATOM 684 O O . THR A 1 90 ? -11.999 -2.643 23.211 1.00 92.62 90 THR A O 1
ATOM 687 N N . THR A 1 91 ? -10.669 -1.846 21.583 1.00 94.88 91 THR A N 1
ATOM 688 C CA . THR A 1 91 ? -10.844 -0.417 21.885 1.00 94.88 91 THR A CA 1
ATOM 689 C C . THR A 1 91 ? -11.027 0.386 20.598 1.00 94.88 91 THR A C 1
ATOM 691 O O . THR A 1 91 ? -10.457 0.044 19.558 1.00 94.88 91 THR A O 1
ATOM 694 N N . VAL A 1 92 ? -11.745 1.509 20.654 1.00 93.69 92 VAL A N 1
ATOM 695 C CA . VAL A 1 92 ? -11.906 2.422 19.507 1.00 93.69 92 VAL A CA 1
ATOM 696 C C . VAL A 1 92 ? -10.556 2.879 18.931 1.00 93.69 92 VAL A C 1
ATOM 698 O O . VAL A 1 92 ? -10.384 2.915 17.715 1.00 93.69 92 VAL A O 1
ATOM 701 N N . GLN A 1 93 ? -9.551 3.136 19.771 1.00 93.12 93 GLN A N 1
ATOM 702 C CA . GLN A 1 93 ? -8.195 3.460 19.316 1.00 93.12 93 GLN A CA 1
ATOM 703 C C . GLN A 1 93 ? -7.582 2.366 18.428 1.00 93.12 93 GLN A C 1
ATOM 705 O O . GLN A 1 93 ? -6.969 2.678 17.406 1.00 93.12 93 GLN A O 1
ATOM 710 N N . THR A 1 94 ? -7.751 1.093 18.799 1.00 93.31 94 THR A N 1
ATOM 711 C CA . THR A 1 94 ? -7.231 -0.041 18.015 1.00 93.31 94 THR A CA 1
ATOM 712 C C . THR A 1 94 ? -7.944 -0.157 16.670 1.00 93.31 94 THR A C 1
ATOM 714 O O . THR A 1 94 ? -7.289 -0.341 15.647 1.00 93.31 94 THR A O 1
ATOM 717 N N . LEU A 1 95 ? -9.261 0.079 16.646 1.00 93.12 95 LEU A N 1
ATOM 718 C CA . LEU A 1 95 ? -10.052 0.120 15.418 1.00 93.12 95 LEU A CA 1
ATOM 719 C C . LEU A 1 95 ? -9.576 1.234 14.473 1.00 93.12 95 LEU A C 1
ATOM 721 O O . LEU A 1 95 ? -9.336 0.986 13.293 1.00 93.12 95 LEU A O 1
ATOM 725 N N . LEU A 1 96 ? -9.371 2.449 14.991 1.00 92.44 96 LEU A N 1
ATOM 726 C CA . LEU A 1 96 ? -8.855 3.571 14.200 1.00 92.44 96 LEU A CA 1
ATOM 727 C C . LEU A 1 96 ? -7.457 3.297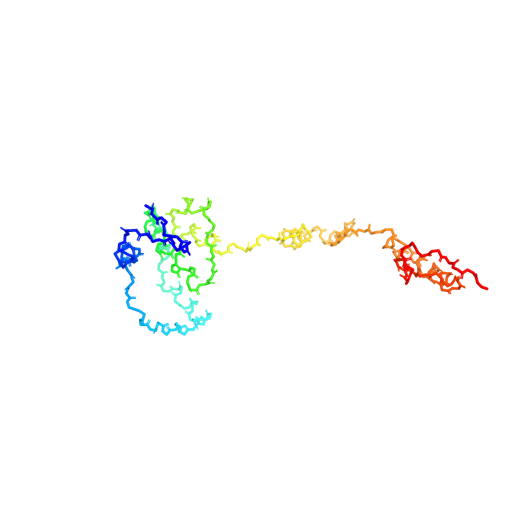 13.645 1.00 92.44 96 LEU A C 1
ATOM 729 O O . LEU A 1 96 ? -7.148 3.712 12.530 1.00 92.44 96 LEU A O 1
ATOM 733 N N . HIS A 1 97 ? -6.606 2.601 14.403 1.00 91.62 97 HIS A N 1
ATOM 734 C CA . HIS A 1 97 ? -5.276 2.230 13.932 1.00 91.62 97 HIS A CA 1
ATOM 735 C C . HIS A 1 97 ? -5.342 1.271 12.736 1.00 91.62 97 HIS A C 1
ATOM 737 O O . HIS A 1 97 ? -4.594 1.445 11.775 1.00 91.62 97 HIS A O 1
ATOM 743 N N . VAL A 1 98 ? -6.268 0.307 12.768 1.00 91.00 98 VAL A N 1
ATOM 744 C CA . VAL A 1 98 ? -6.515 -0.615 11.650 1.00 91.00 98 VAL A CA 1
ATOM 745 C C . VAL A 1 98 ? -7.044 0.134 10.425 1.00 91.00 98 VAL A C 1
ATOM 747 O O . VAL A 1 98 ? -6.518 -0.057 9.333 1.00 91.00 98 VAL A O 1
ATOM 750 N N . LEU A 1 99 ? -8.013 1.036 10.603 1.00 90.44 99 LEU A N 1
ATOM 751 C CA . LEU A 1 99 ? -8.625 1.794 9.502 1.00 90.44 99 LEU A CA 1
ATOM 752 C C . LEU A 1 99 ? -7.675 2.819 8.866 1.00 90.44 99 LEU A C 1
ATOM 754 O O . LEU A 1 99 ? -7.673 3.005 7.652 1.00 90.44 99 LEU A O 1
ATOM 758 N N . LYS A 1 100 ? -6.830 3.478 9.670 1.00 90.12 100 LYS A N 1
ATOM 759 C CA . LYS A 1 100 ? -5.843 4.452 9.175 1.00 90.12 100 LYS A CA 1
ATOM 760 C C . LYS A 1 100 ? -4.671 3.780 8.452 1.00 90.12 100 LYS A C 1
ATOM 762 O O . LYS A 1 100 ? -3.917 4.455 7.749 1.00 90.12 100 LYS A O 1
ATOM 767 N N . LYS A 1 101 ? -4.467 2.473 8.643 1.00 86.06 101 LYS A N 1
ATOM 768 C CA . LYS A 1 101 ? -3.329 1.763 8.063 1.00 86.06 101 LYS A CA 1
ATOM 769 C C . LYS A 1 101 ? -3.464 1.745 6.535 1.00 86.06 101 LYS A C 1
ATOM 771 O O . LYS A 1 101 ? -4.414 1.157 6.021 1.00 86.06 101 LYS A O 1
ATOM 776 N N . PRO A 1 102 ? -2.519 2.347 5.790 1.00 81.00 102 PRO A N 1
ATOM 777 C CA . PRO A 1 102 ? -2.572 2.301 4.338 1.00 81.00 102 PRO A CA 1
ATOM 778 C C . PRO A 1 102 ? -2.454 0.847 3.857 1.00 81.00 102 PRO A C 1
ATOM 780 O O . PRO A 1 102 ? -1.800 0.030 4.523 1.00 81.00 102 PRO A O 1
ATOM 783 N N . PRO A 1 103 ? -3.043 0.514 2.694 1.00 81.25 103 PRO A N 1
ATOM 784 C CA . PRO A 1 103 ? -2.938 -0.825 2.135 1.00 81.25 103 PRO A CA 1
ATOM 785 C C . PRO A 1 103 ? -1.466 -1.214 1.966 1.00 81.25 103 PRO A C 1
ATOM 787 O O . PRO A 1 103 ? -0.615 -0.379 1.628 1.00 81.25 103 PRO A O 1
ATOM 790 N N . LYS A 1 104 ? -1.161 -2.493 2.219 1.00 81.88 104 LYS A N 1
ATOM 791 C CA . LYS A 1 104 ? 0.199 -3.019 2.063 1.00 81.88 104 LYS A CA 1
ATOM 792 C C . LYS A 1 104 ? 0.668 -2.754 0.620 1.00 81.88 104 LYS A C 1
ATOM 794 O O . LYS A 1 104 ? -0.108 -3.006 -0.303 1.00 81.88 104 LYS A O 1
ATOM 799 N N . PRO A 1 105 ? 1.896 -2.241 0.405 1.00 84.88 105 PRO A N 1
ATOM 800 C CA . PRO A 1 105 ? 2.428 -2.067 -0.944 1.00 84.88 105 PRO A CA 1
ATOM 801 C C . PRO A 1 105 ? 2.403 -3.402 -1.697 1.00 84.88 105 PRO A C 1
ATOM 803 O O . PRO A 1 105 ? 2.719 -4.447 -1.128 1.00 84.88 105 PRO A O 1
ATOM 806 N N . ALA A 1 106 ? 2.008 -3.360 -2.970 1.00 85.94 106 ALA A N 1
ATOM 807 C CA . ALA A 1 106 ? 1.828 -4.565 -3.779 1.00 85.94 106 ALA A CA 1
ATOM 808 C C . ALA A 1 106 ? 3.167 -5.151 -4.247 1.00 85.94 106 ALA A C 1
ATOM 810 O O . ALA A 1 106 ? 3.269 -6.349 -4.501 1.00 85.94 106 ALA A O 1
ATOM 811 N N . THR A 1 107 ? 4.200 -4.312 -4.359 1.00 90.38 107 THR A N 1
ATOM 812 C CA . THR A 1 107 ? 5.530 -4.716 -4.817 1.00 90.38 107 THR A CA 1
ATOM 813 C C . THR A 1 107 ? 6.615 -4.249 -3.858 1.00 90.38 107 THR A C 1
ATOM 815 O O . THR A 1 107 ? 6.488 -3.212 -3.205 1.00 90.38 107 THR A O 1
ATOM 818 N N . LEU A 1 108 ? 7.722 -4.995 -3.813 1.00 89.44 108 LEU A N 1
ATOM 819 C CA . LEU A 1 108 ? 8.891 -4.636 -3.009 1.00 89.44 108 LEU A CA 1
ATOM 820 C C . LEU A 1 108 ? 9.433 -3.251 -3.384 1.00 89.44 108 LEU A C 1
ATOM 822 O O . LEU A 1 108 ? 9.809 -2.482 -2.512 1.00 89.44 108 LEU A O 1
ATOM 826 N N . THR A 1 109 ? 9.425 -2.895 -4.669 1.00 88.69 109 THR A N 1
ATOM 827 C CA . THR A 1 109 ? 9.874 -1.571 -5.118 1.00 88.69 109 THR A CA 1
ATOM 828 C C . THR A 1 109 ? 9.020 -0.452 -4.520 1.00 88.69 109 THR A C 1
ATOM 830 O O . THR A 1 109 ? 9.563 0.547 -4.060 1.00 88.69 109 THR A O 1
ATOM 833 N N . GLN A 1 110 ? 7.694 -0.631 -4.466 1.00 90.00 110 GLN A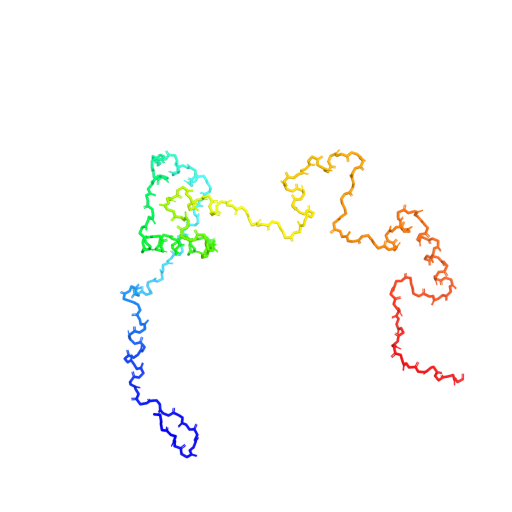 N 1
ATOM 834 C CA . GLN A 1 110 ? 6.804 0.323 -3.798 1.00 90.00 110 GLN A CA 1
ATOM 835 C C . GLN A 1 110 ? 7.047 0.363 -2.289 1.00 90.00 110 GLN A C 1
ATOM 837 O O . GLN A 1 110 ? 6.916 1.418 -1.674 1.00 90.00 110 GLN A O 1
ATOM 842 N N . GLU A 1 111 ? 7.372 -0.779 -1.681 1.00 90.19 111 GLU A N 1
ATOM 843 C CA . GLU A 1 111 ? 7.709 -0.839 -0.263 1.00 90.19 111 GLU A CA 1
ATOM 844 C C . GLU A 1 111 ? 8.986 -0.059 0.048 1.00 90.19 111 GLU A C 1
ATOM 846 O O . GLU A 1 111 ? 8.958 0.786 0.940 1.00 90.19 111 GLU A O 1
ATOM 851 N N . ILE A 1 112 ? 10.053 -0.270 -0.728 1.00 90.38 112 ILE A N 1
ATOM 852 C CA . ILE A 1 112 ? 11.313 0.472 -0.602 1.00 90.38 112 ILE A CA 1
ATOM 853 C C . ILE A 1 112 ? 11.048 1.970 -0.755 1.00 90.38 112 ILE A C 1
ATOM 855 O O . ILE A 1 112 ? 11.438 2.747 0.102 1.00 90.38 112 ILE A O 1
ATOM 859 N N . GLN A 1 113 ? 10.290 2.381 -1.771 1.00 88.19 113 GLN A N 1
ATOM 860 C CA . GLN A 1 113 ? 10.006 3.798 -1.995 1.00 88.19 113 GLN A CA 1
ATOM 861 C C . GLN A 1 113 ? 9.203 4.456 -0.861 1.00 88.19 113 GLN A C 1
ATOM 863 O O . GLN A 1 113 ? 9.409 5.628 -0.564 1.00 88.19 113 GLN A O 1
ATOM 868 N N . LYS A 1 114 ? 8.270 3.728 -0.234 1.00 87.62 114 LYS A N 1
ATOM 869 C CA . LYS A 1 114 ? 7.419 4.276 0.836 1.00 87.62 114 LYS A CA 1
ATOM 870 C C . LYS A 1 114 ? 8.067 4.228 2.214 1.00 87.62 114 LYS A C 1
ATOM 872 O O . LYS A 1 114 ? 7.804 5.106 3.027 1.00 87.62 114 LYS A O 1
ATOM 877 N N . ARG A 1 115 ? 8.797 3.153 2.514 1.00 85.94 115 ARG A N 1
ATOM 878 C CA . ARG A 1 115 ? 9.316 2.875 3.861 1.00 85.94 115 ARG A CA 1
ATOM 879 C C . ARG A 1 115 ? 10.797 3.169 4.008 1.00 85.94 115 ARG A C 1
ATOM 881 O O . ARG A 1 115 ? 11.209 3.463 5.121 1.00 85.94 115 ARG A O 1
ATOM 888 N N . HIS A 1 116 ? 11.545 3.072 2.914 1.00 88.25 116 HIS A N 1
ATOM 889 C CA . HIS A 1 116 ? 12.998 3.164 2.904 1.00 88.25 116 HIS A CA 1
ATOM 890 C C . HIS A 1 116 ? 13.515 4.106 1.800 1.00 88.25 116 HIS A C 1
ATOM 892 O O . HIS A 1 116 ? 14.306 3.673 0.951 1.00 88.25 116 HIS A O 1
ATOM 898 N N . PRO A 1 117 ? 13.055 5.374 1.748 1.00 87.31 117 PRO A N 1
ATOM 899 C CA . PRO A 1 117 ? 13.535 6.334 0.754 1.00 87.31 117 PRO A CA 1
ATOM 900 C C . PRO A 1 117 ? 15.054 6.545 0.833 1.00 87.31 117 PRO A C 1
ATOM 902 O O . PRO A 1 117 ? 15.686 6.770 -0.193 1.00 87.31 117 PRO A O 1
ATOM 905 N N . GLU A 1 118 ? 15.658 6.349 2.007 1.00 91.81 118 GLU A N 1
ATOM 906 C CA . GLU A 1 118 ? 17.101 6.445 2.221 1.00 91.81 118 GLU A CA 1
ATOM 907 C C . GLU A 1 118 ? 17.912 5.499 1.327 1.00 91.81 118 GLU A C 1
ATOM 909 O O . GLU A 1 118 ? 19.036 5.820 0.954 1.00 91.81 118 GLU A O 1
ATOM 914 N N . LEU A 1 119 ? 17.352 4.348 0.936 1.00 88.06 119 LEU A N 1
ATOM 915 C CA . LEU A 1 119 ? 18.026 3.410 0.034 1.00 88.06 119 LEU A CA 1
ATOM 916 C C . LEU A 1 119 ? 18.067 3.909 -1.413 1.00 88.06 119 LEU A C 1
ATOM 918 O O . LEU A 1 119 ? 18.905 3.449 -2.185 1.00 88.06 119 LEU A O 1
ATOM 922 N N . LEU A 1 120 ? 17.154 4.809 -1.786 1.00 88.19 120 LEU A N 1
ATOM 923 C CA . LEU A 1 120 ? 17.100 5.420 -3.114 1.00 88.19 120 LEU A CA 1
ATOM 924 C C . LEU A 1 120 ? 18.028 6.635 -3.224 1.00 88.19 120 LEU A C 1
ATOM 926 O O . LEU A 1 120 ? 18.474 6.949 -4.324 1.00 88.19 120 LEU A O 1
ATOM 930 N N . ASP A 1 121 ? 18.341 7.276 -2.097 1.00 91.19 121 ASP A N 1
ATOM 931 C CA . ASP A 1 121 ? 19.247 8.429 -2.037 1.00 91.19 121 ASP A CA 1
ATOM 932 C C . ASP A 1 121 ? 20.730 8.023 -2.125 1.00 91.19 121 ASP A C 1
ATOM 934 O O . ASP A 1 121 ? 21.599 8.846 -2.423 1.00 91.19 121 ASP A O 1
ATOM 938 N N . LEU A 1 122 ? 21.042 6.745 -1.882 1.00 94.50 122 LEU A N 1
ATOM 939 C CA . LEU A 1 122 ? 22.406 6.229 -1.941 1.00 94.50 122 LEU A CA 1
ATOM 940 C C . LEU A 1 122 ? 22.926 6.171 -3.392 1.00 94.50 122 LEU A C 1
ATOM 942 O O . LEU A 1 122 ? 22.369 5.448 -4.219 1.00 94.50 122 LEU A O 1
ATOM 946 N N . PRO A 1 123 ? 24.061 6.822 -3.714 1.00 92.75 123 PRO A N 1
ATOM 947 C CA . PRO A 1 123 ? 24.553 6.915 -5.093 1.00 92.75 123 PRO A CA 1
AT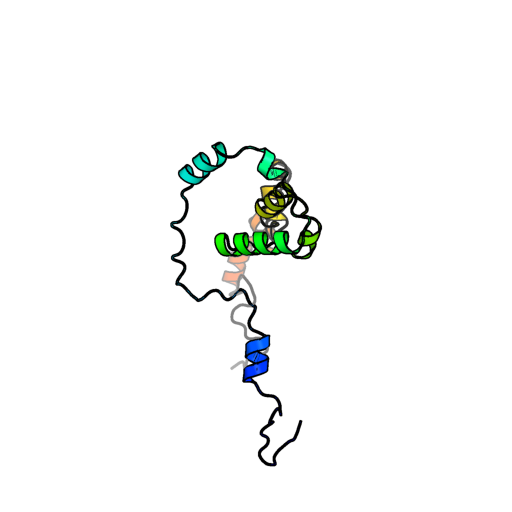OM 948 C C . PRO A 1 123 ? 25.082 5.586 -5.658 1.00 92.75 123 PRO A C 1
ATOM 950 O O . PRO A 1 123 ? 25.250 5.442 -6.867 1.00 92.75 123 PRO A O 1
ATOM 953 N N . ASN A 1 124 ? 25.377 4.611 -4.798 1.00 94.88 124 ASN A N 1
ATOM 954 C CA . ASN A 1 124 ? 25.912 3.299 -5.163 1.00 94.88 124 ASN A CA 1
ATOM 955 C C . ASN A 1 124 ? 24.838 2.202 -5.258 1.00 94.88 124 ASN A C 1
ATOM 957 O O . ASN A 1 124 ? 25.166 1.069 -5.616 1.00 94.88 124 ASN A O 1
ATOM 961 N N . VAL A 1 125 ? 23.576 2.507 -4.945 1.00 91.69 125 VAL A N 1
ATOM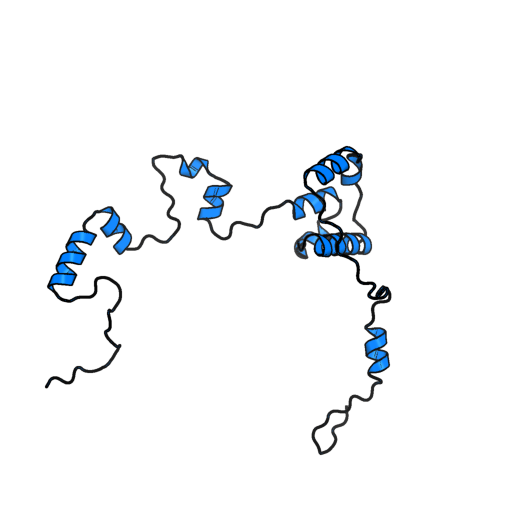 962 C CA . VAL A 1 125 ? 22.477 1.537 -4.955 1.00 91.69 125 VAL A CA 1
ATOM 963 C C . VAL A 1 125 ? 21.460 1.942 -6.011 1.00 91.69 125 VAL A C 1
ATOM 965 O O . VAL A 1 125 ? 20.996 3.072 -6.062 1.00 91.69 125 VAL A O 1
ATOM 968 N N . THR A 1 126 ? 21.092 0.997 -6.874 1.00 89.00 126 THR A N 1
ATOM 969 C CA . THR A 1 126 ? 20.037 1.202 -7.871 1.00 89.00 126 THR A CA 1
ATOM 970 C C . THR A 1 126 ? 19.001 0.095 -7.766 1.00 89.00 126 THR A C 1
ATOM 972 O O . THR A 1 126 ? 19.305 -1.091 -7.901 1.00 89.00 126 THR A O 1
ATOM 975 N N . VAL A 1 127 ? 17.751 0.485 -7.519 1.00 90.94 127 VAL A N 1
ATOM 976 C CA . VAL A 1 127 ? 16.620 -0.439 -7.401 1.00 90.94 127 VAL A CA 1
ATOM 977 C C . VAL A 1 127 ? 15.825 -0.415 -8.701 1.00 90.94 127 VAL A C 1
ATOM 979 O O . VAL A 1 127 ? 15.229 0.596 -9.066 1.00 90.94 127 VAL A O 1
ATOM 982 N N . ALA A 1 128 ? 15.798 -1.541 -9.411 1.00 89.88 128 ALA A N 1
ATOM 983 C CA . ALA A 1 128 ? 15.000 -1.676 -10.624 1.00 89.88 128 ALA A CA 1
ATOM 984 C C . ALA A 1 128 ? 13.547 -2.080 -10.283 1.00 89.88 128 ALA A C 1
ATOM 986 O O . ALA A 1 128 ? 13.343 -3.000 -9.489 1.00 89.88 128 ALA A O 1
ATOM 987 N N . PRO A 1 129 ? 12.523 -1.466 -10.911 1.00 89.62 129 PRO A N 1
ATOM 988 C CA . PRO A 1 129 ? 11.117 -1.819 -10.674 1.00 89.62 129 PRO A CA 1
ATOM 989 C C . PRO A 1 129 ? 10.709 -3.148 -11.319 1.00 89.62 129 PRO A C 1
ATOM 991 O O . PRO A 1 129 ? 9.701 -3.747 -10.953 1.00 89.62 129 PRO A O 1
ATOM 994 N N . LYS A 1 130 ? 11.481 -3.606 -12.307 1.00 91.31 130 LYS A N 1
ATOM 995 C CA . LYS A 1 130 ? 11.253 -4.842 -13.052 1.00 91.31 130 LYS A CA 1
ATOM 996 C C . LYS A 1 130 ? 12.552 -5.622 -13.179 1.00 91.31 130 LYS A C 1
ATOM 998 O O . LYS A 1 130 ? 13.645 -5.069 -13.057 1.00 91.31 130 LYS A O 1
ATOM 1003 N N . ARG A 1 131 ? 12.426 -6.909 -13.503 1.00 92.62 131 ARG A N 1
ATOM 1004 C CA . ARG A 1 131 ? 13.567 -7.759 -13.850 1.00 92.62 131 ARG A CA 1
ATOM 1005 C C . ARG A 1 131 ? 14.363 -7.134 -15.002 1.00 92.62 131 ARG A C 1
ATOM 1007 O O . ARG A 1 131 ? 13.805 -6.890 -16.069 1.00 92.62 131 ARG A O 1
ATOM 1014 N N . LEU A 1 132 ? 15.670 -6.969 -14.799 1.00 93.69 132 LEU A N 1
ATOM 1015 C CA . LEU A 1 132 ? 16.603 -6.570 -15.852 1.00 93.69 132 LEU A CA 1
ATOM 1016 C C . LEU A 1 132 ? 16.828 -7.734 -16.820 1.00 93.69 132 LEU A C 1
ATOM 1018 O O . LEU A 1 132 ? 17.361 -8.788 -16.454 1.00 93.69 132 LEU A O 1
ATOM 1022 N N . THR A 1 133 ? 16.400 -7.550 -18.063 1.00 93.25 133 THR A N 1
ATOM 1023 C CA . THR A 1 133 ? 16.585 -8.527 -19.136 1.00 93.25 133 THR A CA 1
ATOM 1024 C C . THR A 1 133 ? 17.960 -8.376 -19.790 1.00 93.25 133 THR A C 1
ATOM 1026 O O . THR A 1 133 ? 18.669 -7.394 -19.574 1.00 93.25 133 THR A O 1
ATOM 1029 N N . ARG A 1 134 ? 18.367 -9.353 -20.616 1.00 92.19 134 ARG A N 1
ATOM 1030 C CA . ARG A 1 134 ? 19.603 -9.231 -21.412 1.00 92.19 134 ARG A CA 1
ATOM 1031 C C . ARG A 1 134 ? 19.552 -8.012 -22.340 1.00 92.19 134 ARG A C 1
ATOM 1033 O O . ARG A 1 134 ? 20.543 -7.304 -22.440 1.00 92.19 134 ARG A O 1
ATOM 1040 N N . GLY A 1 135 ? 18.390 -7.734 -22.937 1.00 90.69 135 GLY A N 1
ATOM 1041 C CA . GLY A 1 135 ? 18.182 -6.544 -23.763 1.00 90.69 135 GLY A CA 1
ATOM 1042 C C . GLY A 1 135 ? 18.410 -5.247 -22.985 1.00 90.69 135 GLY A C 1
ATOM 1043 O O . GLY A 1 135 ? 19.151 -4.392 -23.454 1.00 90.69 135 GLY A O 1
ATOM 1044 N N . ASP A 1 136 ? 17.874 -5.135 -21.764 1.00 92.75 136 ASP A N 1
ATOM 1045 C CA . ASP A 1 136 ? 18.070 -3.941 -20.924 1.00 92.75 136 ASP A CA 1
ATOM 1046 C C . ASP A 1 136 ? 19.560 -3.699 -20.602 1.00 92.75 136 ASP A C 1
ATOM 1048 O O . ASP A 1 136 ? 20.018 -2.557 -20.597 1.00 92.75 136 ASP A O 1
ATOM 1052 N N . LYS A 1 137 ? 20.347 -4.768 -20.399 1.00 94.06 137 LYS A N 1
ATOM 1053 C CA . LYS A 1 137 ? 21.805 -4.659 -20.201 1.00 94.06 137 LYS A CA 1
ATOM 1054 C C . LYS A 1 137 ? 22.515 -4.123 -21.445 1.00 94.06 137 LYS A C 1
ATOM 1056 O O . LYS A 1 137 ? 23.380 -3.261 -21.335 1.00 94.06 137 LYS A O 1
ATOM 1061 N N . GLU A 1 138 ? 22.135 -4.592 -22.630 1.00 94.38 138 GLU A N 1
ATOM 1062 C CA . GLU A 1 138 ? 22.708 -4.103 -23.891 1.00 94.38 138 GLU A CA 1
ATOM 1063 C C . GLU A 1 138 ? 22.292 -2.662 -24.215 1.00 94.38 138 GLU A C 1
ATOM 1065 O O . GLU A 1 138 ? 23.044 -1.925 -24.859 1.00 94.38 138 GLU A O 1
ATOM 1070 N N . VAL A 1 139 ? 21.105 -2.244 -23.763 1.00 93.88 139 VAL A N 1
ATOM 1071 C CA . VAL A 1 139 ? 20.659 -0.846 -23.820 1.00 93.88 139 VAL A CA 1
ATOM 1072 C C . VAL A 1 139 ? 21.528 0.018 -22.910 1.00 93.88 139 VAL A C 1
ATOM 1074 O O . VAL A 1 139 ? 22.014 1.049 -23.368 1.00 93.88 139 VAL A O 1
ATOM 1077 N N . ALA A 1 140 ? 21.789 -0.423 -21.675 1.00 92.31 140 ALA A N 1
ATOM 1078 C CA . ALA A 1 140 ? 22.666 0.286 -20.741 1.00 92.31 140 ALA A CA 1
ATOM 1079 C C . ALA A 1 140 ? 24.101 0.443 -21.280 1.00 92.31 140 ALA A C 1
ATOM 1081 O O . ALA A 1 140 ? 24.722 1.483 -21.084 1.00 92.31 140 ALA A O 1
ATOM 1082 N N . LEU A 1 141 ? 24.607 -0.551 -22.019 1.00 94.56 141 LEU A N 1
ATOM 1083 C CA . LEU A 1 141 ? 25.908 -0.489 -22.701 1.00 94.56 141 LEU A CA 1
ATOM 1084 C C . LEU A 1 141 ? 25.884 0.304 -24.023 1.00 94.56 141 LEU A C 1
ATOM 1086 O O . LEU A 1 141 ? 26.929 0.502 -24.639 1.00 94.56 141 LEU A O 1
ATOM 1090 N N . GLY A 1 142 ? 24.709 0.691 -24.528 1.00 93.38 142 GLY A N 1
ATOM 1091 C CA . GLY A 1 142 ? 24.530 1.375 -25.815 1.00 93.38 142 GLY A CA 1
ATOM 1092 C C . GLY A 1 142 ? 24.676 0.490 -27.066 1.00 93.38 142 GLY A C 1
ATOM 1093 O O . GLY A 1 142 ? 24.328 0.923 -28.169 1.00 93.38 142 GLY A O 1
ATOM 1094 N N . ARG A 1 143 ? 25.115 -0.767 -26.920 1.00 94.00 143 ARG A N 1
ATOM 1095 C CA . ARG A 1 143 ? 25.326 -1.731 -28.020 1.00 94.00 143 ARG A CA 1
ATOM 1096 C C . ARG A 1 143 ? 24.035 -2.121 -28.726 1.00 94.00 143 ARG A C 1
ATOM 1098 O O . ARG A 1 143 ? 24.054 -2.442 -29.915 1.00 94.00 143 ARG A O 1
ATOM 1105 N N . PHE A 1 144 ? 22.905 -2.040 -28.026 1.00 92.19 144 PHE A N 1
ATOM 1106 C CA . PHE A 1 144 ? 21.597 -2.384 -28.582 1.00 92.19 144 PHE A CA 1
ATOM 1107 C C . PHE A 1 144 ? 21.270 -1.618 -29.873 1.00 92.19 144 PHE A C 1
ATOM 1109 O O . PHE A 1 144 ? 20.664 -2.178 -30.783 1.00 92.19 144 PHE A O 1
ATOM 1116 N N . LYS A 1 145 ? 21.752 -0.375 -30.020 1.00 92.69 145 LYS A N 1
ATOM 1117 C CA . LYS A 1 145 ? 21.567 0.419 -31.247 1.00 92.69 145 LYS A CA 1
ATOM 1118 C C . LYS A 1 145 ? 22.283 -0.181 -32.462 1.00 92.69 145 LYS A C 1
ATOM 1120 O O . LYS A 1 145 ? 21.758 -0.114 -33.570 1.00 92.69 145 LYS A O 1
ATOM 1125 N N . LEU A 1 146 ? 23.471 -0.757 -32.271 1.00 94.12 146 LEU A N 1
ATOM 1126 C CA . LEU A 1 146 ? 24.224 -1.415 -33.344 1.00 94.12 146 LEU A CA 1
ATOM 1127 C C . LEU A 1 146 ? 23.546 -2.722 -33.751 1.00 94.12 146 LEU A C 1
ATOM 1129 O O . LEU A 1 146 ? 23.353 -2.968 -34.938 1.00 94.12 146 LEU A O 1
ATOM 1133 N N . MET A 1 147 ? 23.102 -3.504 -32.765 1.00 89.81 147 MET A N 1
ATOM 1134 C CA . MET A 1 147 ? 22.347 -4.734 -33.009 1.00 89.81 147 MET A CA 1
ATOM 1135 C C . MET A 1 147 ? 21.056 -4.467 -33.783 1.00 89.81 147 MET A C 1
ATOM 1137 O O . MET A 1 147 ? 20.785 -5.161 -34.755 1.00 89.81 147 MET A O 1
ATOM 1141 N N . GLN A 1 148 ? 20.303 -3.419 -33.434 1.00 91.06 148 GLN A N 1
ATOM 1142 C CA . GLN A 1 148 ? 19.106 -3.037 -34.189 1.00 91.06 148 GLN A CA 1
ATOM 1143 C C . GLN A 1 148 ? 19.405 -2.687 -35.654 1.00 91.06 148 GLN A C 1
ATOM 1145 O O . GLN A 1 148 ? 18.643 -3.074 -36.539 1.00 91.06 148 GLN A O 1
ATOM 1150 N N . LYS A 1 149 ? 20.505 -1.971 -35.928 1.00 92.88 149 LYS A N 1
ATOM 1151 C CA . LYS A 1 149 ? 20.916 -1.644 -37.304 1.00 92.88 149 LYS A CA 1
ATOM 1152 C C . LYS A 1 149 ? 21.267 -2.902 -38.099 1.00 92.88 149 LYS A C 1
ATOM 1154 O O . LYS A 1 149 ? 20.834 -3.035 -39.240 1.00 92.88 149 LYS A O 1
ATOM 1159 N N . GLU A 1 150 ? 22.006 -3.825 -37.490 1.00 93.50 150 GLU A N 1
ATOM 1160 C CA . GLU A 1 150 ? 22.368 -5.101 -38.115 1.00 93.50 150 GLU A CA 1
ATOM 1161 C C . GLU A 1 150 ? 21.152 -6.002 -38.342 1.00 93.50 150 GLU A C 1
ATOM 1163 O O . GLU A 1 150 ? 21.014 -6.578 -39.418 1.00 93.50 150 GLU A O 1
ATOM 1168 N N . PHE A 1 151 ? 20.230 -6.083 -37.382 1.00 93.00 151 PHE A N 1
ATOM 1169 C CA . PHE A 1 151 ? 18.981 -6.827 -37.546 1.00 93.00 151 PHE A CA 1
ATOM 1170 C C . PHE A 1 151 ? 18.135 -6.265 -38.685 1.00 93.00 151 PHE A C 1
ATOM 1172 O O . PHE A 1 151 ? 17.697 -7.029 -39.538 1.00 93.00 151 PHE A O 1
ATOM 1179 N N . LYS A 1 152 ? 18.010 -4.935 -38.784 1.00 90.50 152 LYS A N 1
ATOM 1180 C CA . LYS A 1 152 ? 17.309 -4.285 -39.899 1.00 90.50 152 LYS A CA 1
ATOM 1181 C C . LYS A 1 152 ? 17.974 -4.559 -41.252 1.00 90.50 152 LYS A C 1
ATOM 1183 O O . LYS A 1 152 ? 17.277 -4.774 -42.233 1.00 90.50 152 LYS A O 1
ATOM 1188 N N . LYS A 1 153 ? 19.311 -4.575 -41.314 1.00 94.62 153 LYS A N 1
ATOM 1189 C CA . LYS A 1 153 ? 20.060 -4.901 -42.541 1.00 94.62 153 LYS A CA 1
ATOM 1190 C C . LYS A 1 153 ? 19.825 -6.344 -43.003 1.00 94.62 153 LYS A C 1
ATOM 1192 O O . LYS A 1 153 ? 19.877 -6.611 -44.197 1.00 94.62 153 LYS A O 1
ATOM 1197 N N . ARG A 1 154 ? 19.605 -7.263 -42.061 1.00 90.50 154 ARG A N 1
ATOM 1198 C CA . ARG A 1 154 ? 19.406 -8.701 -42.310 1.00 90.50 154 ARG A CA 1
ATOM 1199 C C . ARG A 1 154 ? 17.934 -9.111 -42.368 1.00 90.50 154 ARG A C 1
ATOM 1201 O O . ARG A 1 154 ? 17.660 -10.302 -42.410 1.00 90.50 154 ARG A O 1
ATOM 1208 N N . ASP A 1 155 ? 17.024 -8.141 -42.318 1.00 87.06 155 ASP A N 1
ATOM 1209 C CA . ASP A 1 155 ? 15.575 -8.354 -42.270 1.00 87.06 155 ASP A CA 1
ATOM 1210 C C . ASP A 1 155 ? 15.118 -9.279 -41.117 1.00 87.06 155 ASP A C 1
ATOM 1212 O O . ASP A 1 155 ? 14.194 -10.081 -41.231 1.00 87.06 155 ASP A O 1
ATOM 1216 N N . ILE A 1 156 ? 15.798 -9.178 -39.967 1.00 87.69 156 ILE A N 1
ATOM 1217 C CA . ILE A 1 156 ? 15.488 -9.932 -38.743 1.00 87.69 156 ILE A CA 1
ATOM 1218 C C . ILE A 1 156 ? 14.683 -9.026 -37.795 1.00 87.69 156 ILE A C 1
ATOM 1220 O O . ILE A 1 156 ? 15.064 -7.869 -37.580 1.00 87.69 156 ILE A O 1
ATOM 1224 N N . PRO A 1 157 ? 13.597 -9.517 -37.165 1.00 84.75 157 PRO A N 1
ATOM 1225 C CA . PRO A 1 157 ? 12.842 -8.739 -36.190 1.00 84.75 157 PRO A CA 1
ATOM 1226 C C . PRO A 1 157 ? 13.704 -8.393 -34.968 1.00 84.75 157 PRO A C 1
ATOM 1228 O O . PRO A 1 157 ? 14.290 -9.265 -34.330 1.00 84.75 157 PRO A O 1
ATOM 1231 N N . ALA A 1 158 ? 13.745 -7.109 -34.603 1.00 78.38 158 ALA A N 1
ATOM 1232 C CA . ALA A 1 158 ? 14.589 -6.631 -33.506 1.00 78.38 158 ALA A CA 1
ATOM 1233 C C . ALA A 1 158 ? 14.127 -7.080 -32.107 1.00 78.38 158 ALA A C 1
ATOM 1235 O O . ALA A 1 158 ? 14.917 -7.072 -31.162 1.00 78.38 158 ALA A O 1
ATOM 1236 N N . GLN A 1 159 ? 12.857 -7.464 -31.962 1.00 77.81 159 GLN A N 1
ATOM 1237 C CA . GLN A 1 159 ? 12.294 -7.957 -30.711 1.00 77.81 159 GLN A CA 1
ATOM 1238 C C . GLN A 1 159 ? 11.251 -9.048 -30.978 1.00 77.81 159 GLN A C 1
ATOM 1240 O O . GLN A 1 159 ? 10.412 -8.918 -31.869 1.00 77.81 159 GLN A O 1
ATOM 1245 N N . GLY A 1 160 ? 11.289 -10.118 -30.179 1.00 79.06 160 GLY A N 1
ATOM 1246 C CA . GLY A 1 160 ? 10.364 -11.248 -30.300 1.00 79.06 160 GLY A CA 1
ATOM 1247 C C . GLY A 1 160 ? 10.645 -12.141 -31.512 1.00 79.06 160 GLY A C 1
ATOM 1248 O O . GLY A 1 160 ? 11.770 -12.219 -31.996 1.00 79.06 160 GLY A O 1
ATOM 1249 N N . HIS A 1 161 ? 9.614 -12.847 -31.977 1.00 72.19 161 HIS A N 1
ATOM 1250 C CA . HIS A 1 161 ? 9.713 -13.841 -33.056 1.00 72.19 161 HIS A CA 1
ATOM 1251 C C . HIS A 1 161 ? 9.230 -13.309 -34.424 1.00 72.19 161 HIS A C 1
ATOM 1253 O O . HIS A 1 161 ? 9.102 -14.068 -35.382 1.00 72.19 161 HIS A O 1
ATOM 1259 N N . GLY A 1 162 ? 8.962 -12.003 -34.539 1.00 71.12 162 GLY A N 1
ATOM 1260 C CA . GLY A 1 162 ? 8.384 -11.407 -35.749 1.00 71.12 162 GLY A CA 1
ATOM 1261 C C . GLY A 1 162 ? 7.028 -12.015 -36.137 1.00 71.12 162 GLY A C 1
ATOM 1262 O O . GLY A 1 162 ? 6.343 -12.609 -35.307 1.00 71.12 162 GLY A O 1
ATOM 1263 N N . TRP A 1 163 ? 6.654 -11.881 -37.414 1.00 62.16 163 TRP A N 1
ATOM 1264 C CA . TRP A 1 163 ? 5.427 -12.455 -37.998 1.00 62.16 163 TRP A CA 1
ATOM 1265 C C . TRP A 1 163 ? 5.536 -13.956 -38.330 1.00 62.16 163 TRP A C 1
ATOM 1267 O O . TRP A 1 163 ? 4.661 -14.515 -38.993 1.00 62.16 163 TRP A O 1
ATOM 1277 N N . THR A 1 164 ? 6.601 -14.632 -37.887 1.00 65.50 164 THR A N 1
ATOM 1278 C CA . THR A 1 164 ? 6.800 -16.049 -38.208 1.00 65.50 164 THR A CA 1
ATOM 1279 C C . THR A 1 164 ? 5.797 -16.913 -37.443 1.00 65.50 164 THR A C 1
ATOM 1281 O O . THR A 1 164 ? 5.837 -17.055 -36.219 1.00 65.50 164 THR A O 1
ATOM 1284 N N . ARG A 1 165 ? 4.836 -17.486 -38.177 1.00 64.06 165 ARG A N 1
ATOM 1285 C CA . ARG A 1 165 ? 3.888 -18.456 -37.625 1.00 64.06 165 ARG A CA 1
ATOM 1286 C C . ARG A 1 165 ? 4.651 -19.741 -37.315 1.00 64.06 165 ARG A C 1
ATOM 1288 O O . ARG A 1 165 ? 5.272 -20.329 -38.196 1.00 64.06 165 ARG A O 1
ATOM 1295 N N . LYS A 1 166 ? 4.594 -20.180 -36.059 1.00 67.25 166 LYS A N 1
ATOM 1296 C CA . LYS A 1 166 ? 5.268 -21.395 -35.592 1.00 67.25 166 LYS A CA 1
ATOM 1297 C C . LYS A 1 166 ? 4.789 -22.606 -36.415 1.00 67.25 166 LYS A C 1
ATOM 1299 O O . LYS A 1 166 ? 3.603 -22.922 -36.381 1.00 67.25 166 LYS A O 1
ATOM 1304 N N . GLY A 1 167 ? 5.703 -23.260 -37.136 1.00 67.69 167 GLY A N 1
ATOM 1305 C CA . GLY A 1 167 ? 5.481 -24.579 -37.745 1.00 67.69 167 GLY A CA 1
ATOM 1306 C C . GLY A 1 167 ? 4.808 -24.628 -39.122 1.00 67.69 167 GLY A C 1
ATOM 1307 O O . GLY A 1 167 ? 4.155 -25.625 -39.409 1.00 67.69 167 GLY A O 1
ATOM 1308 N N . LYS A 1 168 ? 4.933 -23.604 -39.977 1.00 60.41 168 LYS A N 1
ATOM 1309 C CA . LYS A 1 168 ? 4.576 -23.750 -41.401 1.00 60.41 168 LYS A CA 1
ATOM 1310 C C . LYS A 1 168 ? 5.853 -24.012 -42.199 1.00 60.41 168 LYS A C 1
ATOM 1312 O O . LYS A 1 168 ? 6.715 -23.138 -42.242 1.00 60.41 168 LYS A O 1
ATOM 1317 N N . GLU A 1 169 ? 5.989 -25.207 -42.771 1.00 60.28 169 GLU A N 1
ATOM 1318 C CA . GLU A 1 169 ? 7.050 -25.496 -43.741 1.00 60.28 169 GLU A CA 1
ATOM 1319 C C . GLU A 1 169 ? 6.960 -24.471 -44.876 1.00 60.28 169 GLU A C 1
ATOM 1321 O O . GLU A 1 169 ? 5.868 -24.178 -45.378 1.00 60.28 169 GLU A O 1
ATOM 1326 N N . MET A 1 170 ? 8.091 -23.849 -45.210 1.00 55.28 170 MET A N 1
ATOM 1327 C CA . MET A 1 170 ? 8.154 -22.929 -46.337 1.00 55.28 170 MET A CA 1
ATOM 1328 C C . MET A 1 170 ? 8.064 -23.774 -47.605 1.00 55.28 170 MET A C 1
ATOM 1330 O O . MET A 1 170 ? 9.008 -24.474 -47.951 1.00 55.28 170 MET A O 1
ATOM 1334 N N . LEU A 1 171 ? 6.898 -23.757 -48.251 1.00 45.81 171 LEU A N 1
ATOM 1335 C CA . LEU A 1 171 ? 6.748 -24.221 -49.625 1.00 45.81 171 LEU A CA 1
ATOM 1336 C C . LEU A 1 171 ? 7.574 -23.273 -50.498 1.00 45.81 171 LEU A C 1
ATOM 1338 O O . LEU A 1 171 ? 7.117 -22.176 -50.820 1.00 45.81 171 LEU A O 1
ATOM 1342 N N . GLU A 1 172 ? 8.814 -23.664 -50.789 1.00 43.75 172 GLU A N 1
ATOM 1343 C CA . GLU A 1 172 ? 9.601 -23.066 -51.864 1.00 43.75 172 GLU A CA 1
ATOM 1344 C C . GLU A 1 172 ? 8.874 -23.322 -53.191 1.00 43.75 172 GLU A C 1
ATOM 1346 O O . GLU A 1 172 ? 8.451 -24.446 -53.476 1.00 43.75 172 GLU A O 1
ATOM 1351 N N . GLY A 1 173 ? 8.690 -22.253 -53.961 1.00 38.84 173 GLY A N 1
ATOM 1352 C CA . GLY A 1 173 ? 8.291 -22.267 -55.364 1.00 38.84 173 GLY A CA 1
ATOM 1353 C C . GLY A 1 173 ? 9.359 -21.577 -56.192 1.00 38.84 173 GLY A C 1
ATOM 1354 O O . GLY A 1 173 ? 10.046 -20.696 -55.623 1.00 38.84 173 GLY A O 1
#

InterPro domains:
  IPR018305 Large ribosomal subunit protein mL50 [PF10501] (49-129)

pLDDT: mean 80.93, std 15.89, range [38.84, 94.88]